Protein AF-A0A3F3NIN5-F1 (afdb_monomer)

Organism: Enterococcus faecium (NCBI:txid1352)

Foldseek 3Di:
DDPVVVPPPPDDDCPDDDDDDPDDDDPPPDPPPPVDPDQDDDDDDDDDDPVVVVVLVVCCVVPVDVDSVRSVVVVVVVVLVPDDPVVVVVVVVVVVVVSVVVVVVVD

Radius of gyration: 33.29 Å; Cα contacts (8 Å, |Δi|>4): 23; chains: 1; bounding box: 71×35×88 Å

Solvent-accessible surface area (backbone atoms only — not comparable to full-atom values): 7113 Å² total; per-residue (Å²): 136,69,76,73,72,67,72,66,76,79,68,80,77,86,80,71,80,84,86,70,78,91,74,77,89,65,87,82,62,76,80,71,82,72,76,72,82,78,88,72,92,71,95,79,88,78,93,75,57,70,66,61,53,50,49,42,50,52,41,26,75,75,63,74,15,98,38,59,68,47,35,51,51,51,54,52,49,55,53,55,70,70,44,53,74,68,55,43,53,51,49,53,55,54,50,51,54,52,51,51,52,53,61,59,74,74,111

pLDDT: mean 81.49, std 14.12, range [50.78, 96.75]

Mean predicted aligned error: 14.73 Å

Secondary structure (DSSP, 8-state):
--GGGGTTTT-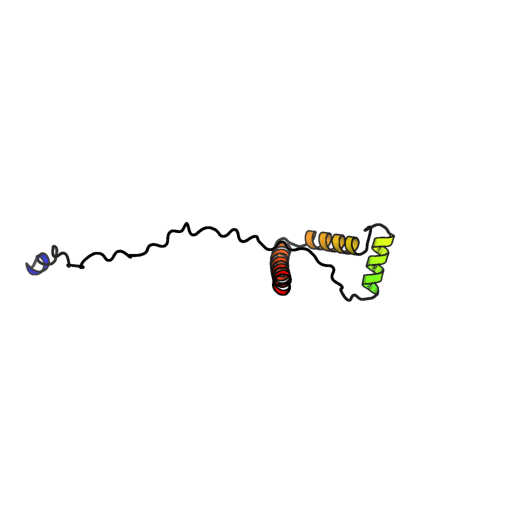-----S----S----S--------PPPP-PPP------HHHHHHHHHHHHTTS-SSHHHHHHHHHHHHHHTS-HHHHHHHHHHHHHHHHHHHHHT-

InterPro domains:
  IPR035528 Protein of unknown function DUF5388 [PF17363] (41-102)

Structure (mmCIF, N/CA/C/O ba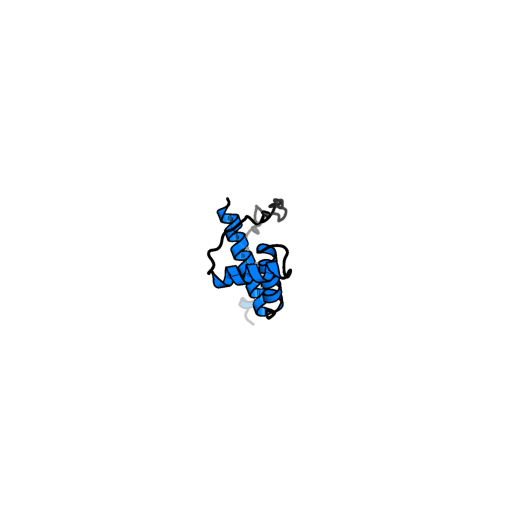ckbone):
data_AF-A0A3F3NIN5-F1
#
_entry.id   AF-A0A3F3NIN5-F1
#
loop_
_atom_site.group_PDB
_atom_site.id
_atom_site.type_symbol
_atom_site.label_atom_id
_atom_site.label_alt_id
_atom_site.label_comp_id
_atom_site.label_asym_id
_atom_site.label_entity_id
_atom_site.label_seq_id
_atom_site.pdbx_PDB_ins_code
_atom_site.Cartn_x
_atom_site.Cartn_y
_atom_site.Cartn_z
_atom_site.occupancy
_atom_site.B_iso_or_equiv
_atom_site.auth_seq_id
_atom_site.auth_comp_id
_atom_site.auth_asym_id
_atom_site.auth_atom_id
_atom_site.pdbx_PDB_model_num
ATOM 1 N N . MET A 1 1 ? -52.923 -9.444 68.674 1.00 51.91 1 MET A N 1
ATOM 2 C CA . MET A 1 1 ? -52.263 -8.438 67.803 1.00 51.91 1 MET A CA 1
ATOM 3 C C . MET A 1 1 ? -52.599 -7.035 68.294 1.00 51.91 1 MET A C 1
ATOM 5 O O . MET A 1 1 ? -53.770 -6.671 68.309 1.00 51.91 1 MET A O 1
ATOM 9 N N . SER A 1 2 ? -51.590 -6.289 68.746 1.00 50.78 2 SER A N 1
ATOM 10 C CA . SER A 1 2 ? -51.704 -4.983 69.409 1.00 50.78 2 SER A CA 1
ATOM 11 C C . SER A 1 2 ? -52.252 -3.877 68.489 1.00 50.78 2 SER A C 1
ATOM 13 O O . SER A 1 2 ? -51.933 -3.812 67.300 1.00 50.78 2 SER A O 1
ATOM 15 N N . LYS A 1 3 ? -53.089 -2.989 69.051 1.00 56.78 3 LYS A N 1
ATOM 16 C CA . LYS A 1 3 ? -53.780 -1.884 68.348 1.00 56.78 3 LYS A CA 1
ATOM 17 C C . LYS A 1 3 ? -52.827 -0.889 67.658 1.00 56.78 3 LYS A C 1
ATOM 19 O O . LYS A 1 3 ? -53.235 -0.249 66.694 1.00 56.78 3 LYS A O 1
ATOM 24 N N . LEU A 1 4 ? -51.562 -0.813 68.082 1.00 59.16 4 LEU A N 1
ATOM 25 C CA . LEU A 1 4 ? -50.544 0.081 67.511 1.00 59.16 4 LEU A CA 1
ATOM 26 C C . LEU A 1 4 ? -50.193 -0.240 66.048 1.00 59.16 4 LEU A C 1
ATOM 28 O O . LEU A 1 4 ? -49.960 0.660 65.253 1.00 59.16 4 LEU A O 1
ATOM 32 N N . VAL A 1 5 ? -50.192 -1.518 65.659 1.00 59.38 5 VAL A N 1
ATOM 33 C CA . VAL A 1 5 ? -49.727 -1.939 64.321 1.00 59.38 5 VAL A CA 1
ATOM 34 C C . VAL A 1 5 ? -50.755 -1.615 63.223 1.00 59.38 5 VAL A C 1
ATOM 36 O O . VAL A 1 5 ? -50.427 -1.581 62.037 1.00 59.38 5 VAL A O 1
ATOM 39 N N . ARG A 1 6 ? -52.016 -1.352 63.597 1.00 58.53 6 ARG A N 1
ATOM 40 C CA . ARG A 1 6 ? -53.094 -1.022 62.647 1.00 58.53 6 ARG A CA 1
ATOM 41 C C . ARG A 1 6 ? -53.165 0.471 62.300 1.00 58.53 6 ARG A C 1
ATOM 43 O O . ARG A 1 6 ? -53.721 0.796 61.259 1.00 58.53 6 ARG A O 1
ATOM 50 N N . SER A 1 7 ? -52.591 1.370 63.107 1.00 60.12 7 SER A N 1
ATOM 51 C CA . SER A 1 7 ? -52.728 2.829 62.920 1.00 60.12 7 SER A CA 1
ATOM 52 C C . SER A 1 7 ? -51.779 3.440 61.879 1.00 60.12 7 SER A C 1
ATOM 54 O O . SER A 1 7 ? -51.995 4.575 61.453 1.00 60.12 7 SER A O 1
ATOM 56 N N . ASN A 1 8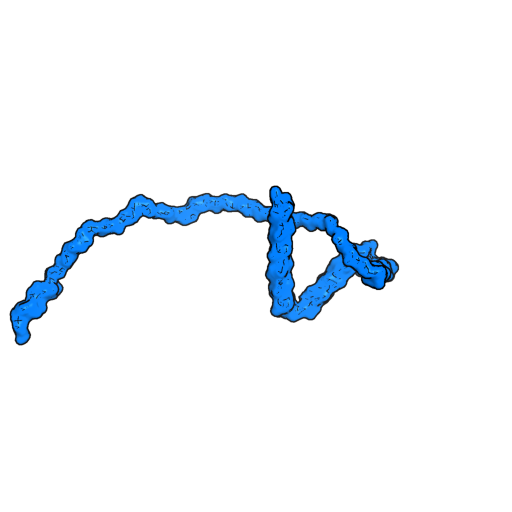 ? -50.762 2.695 61.432 1.00 60.34 8 ASN A N 1
ATOM 57 C CA . ASN A 1 8 ? -49.776 3.163 60.449 1.00 60.34 8 ASN A CA 1
ATOM 58 C C . ASN A 1 8 ? -49.989 2.628 59.023 1.00 60.34 8 ASN A C 1
ATOM 60 O O . ASN A 1 8 ? -49.255 3.023 58.125 1.00 60.34 8 ASN A O 1
ATOM 64 N N . ARG A 1 9 ? -50.979 1.757 58.778 1.00 63.03 9 ARG A N 1
ATOM 65 C CA . ARG A 1 9 ? -51.171 1.152 57.442 1.00 63.03 9 ARG A CA 1
ATOM 66 C C . ARG A 1 9 ? -51.811 2.085 56.408 1.00 63.03 9 ARG A C 1
ATOM 68 O O . ARG A 1 9 ? -51.612 1.864 55.223 1.00 63.03 9 ARG A O 1
ATOM 75 N N . ASN A 1 10 ? -52.520 3.132 56.842 1.00 59.44 10 ASN A N 1
ATOM 76 C CA . ASN A 1 10 ? -53.326 3.989 55.957 1.00 59.44 10 ASN A CA 1
ATOM 77 C C . ASN A 1 10 ? -52.917 5.473 55.963 1.00 59.44 10 ASN A C 1
ATOM 79 O O . ASN A 1 10 ? -53.690 6.324 55.534 1.00 59.44 10 ASN A O 1
ATOM 83 N N . LYS A 1 11 ? -51.723 5.818 56.454 1.00 65.56 11 LYS A N 1
ATOM 84 C CA . LYS A 1 11 ? -51.243 7.206 56.398 1.00 65.56 11 LYS A CA 1
ATOM 85 C C . LYS A 1 11 ? -50.468 7.412 55.099 1.00 65.56 11 LYS A C 1
ATOM 87 O O . LYS A 1 11 ? -49.310 7.013 55.006 1.00 65.56 11 LYS A O 1
ATOM 92 N N . SER A 1 12 ? -51.101 8.015 54.091 1.00 71.00 12 SER A N 1
ATOM 93 C CA . SER A 1 12 ? -50.368 8.523 52.930 1.00 71.00 12 SER A CA 1
ATOM 94 C C . SER A 1 12 ? -49.481 9.673 53.395 1.00 71.00 12 SER A C 1
ATOM 96 O O . SER A 1 12 ? -49.975 10.663 53.933 1.00 71.00 12 SER A O 1
ATOM 98 N N . LEU A 1 13 ? -48.171 9.528 53.222 1.00 71.31 13 LEU A N 1
ATOM 99 C CA . LEU A 1 13 ? -47.225 10.613 53.459 1.00 71.31 13 LEU A CA 1
ATOM 100 C C . LEU A 1 13 ? -47.530 11.735 52.461 1.00 71.31 13 LEU A C 1
ATOM 102 O O . LEU A 1 13 ? -47.603 11.464 51.262 1.00 71.31 13 LEU A O 1
ATOM 106 N N . ASP A 1 14 ? -47.710 12.965 52.941 1.00 74.00 14 ASP A N 1
ATOM 107 C CA . ASP A 1 14 ? -47.804 14.132 52.065 1.00 74.00 14 ASP A CA 1
ATOM 108 C C . ASP A 1 14 ? -46.417 14.394 51.469 1.00 74.00 14 ASP A C 1
ATOM 110 O O . ASP A 1 14 ? -45.487 14.816 52.156 1.00 74.00 14 ASP A O 1
ATOM 114 N N . ARG A 1 15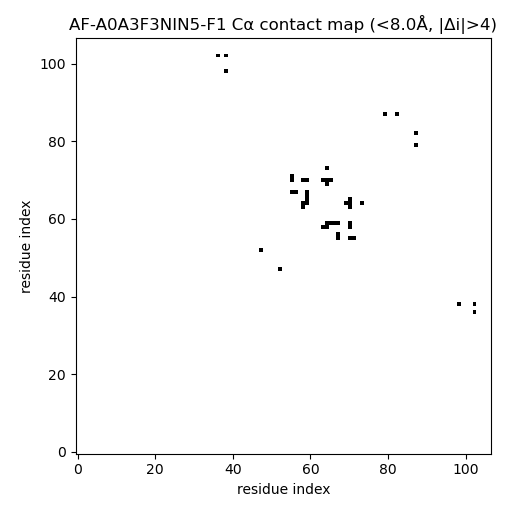 ? -46.257 14.036 50.193 1.00 73.00 15 ARG A N 1
ATOM 115 C CA . ARG A 1 15 ? -44.992 14.150 49.455 1.00 73.00 15 ARG A CA 1
ATOM 116 C C . ARG A 1 15 ? -44.868 15.486 48.719 1.00 73.00 15 ARG A C 1
ATOM 118 O O . ARG A 1 15 ? -43.958 15.641 47.908 1.00 73.00 15 ARG A O 1
ATOM 125 N N . GLY A 1 16 ? -45.757 16.442 49.000 1.00 76.50 16 GLY A N 1
ATOM 126 C CA . GLY A 1 16 ? -45.800 17.728 48.317 1.00 76.50 16 GLY A CA 1
ATOM 127 C C . GLY A 1 16 ? -46.259 17.617 46.860 1.00 76.50 16 GLY A C 1
ATOM 128 O O . GLY A 1 16 ? -46.657 16.556 46.372 1.00 76.50 16 GLY A O 1
ATOM 129 N N . LYS A 1 17 ? -46.231 18.748 46.146 1.00 80.25 17 LYS A N 1
ATOM 130 C CA . LYS A 1 17 ? -46.640 18.799 44.737 1.00 80.25 17 LYS A CA 1
ATOM 131 C C . LYS A 1 17 ? -45.602 18.090 43.856 1.00 80.25 17 LYS A C 1
ATOM 133 O O . LYS A 1 17 ? -44.407 18.318 44.045 1.00 80.25 17 LYS A O 1
ATOM 138 N N . PRO A 1 18 ? -46.027 17.281 42.871 1.00 77.44 18 PRO A N 1
ATOM 139 C CA . PRO A 1 18 ? -45.106 16.640 41.942 1.00 77.44 18 PRO A CA 1
ATOM 140 C C . PRO A 1 18 ? -44.303 17.701 41.179 1.00 77.44 18 PRO A C 1
ATOM 142 O O . PRO A 1 18 ? -44.871 18.603 40.563 1.00 77.44 18 PRO A O 1
ATOM 145 N N . ILE A 1 19 ? -42.974 17.602 41.238 1.00 79.12 19 ILE A N 1
ATOM 146 C CA . ILE A 1 19 ? -42.070 18.494 40.510 1.00 79.12 19 ILE A CA 1
ATOM 147 C C . ILE A 1 19 ? -41.956 17.964 39.084 1.00 79.12 19 ILE A C 1
ATOM 149 O O . ILE A 1 19 ? -41.308 16.949 38.839 1.00 79.12 19 ILE A O 1
ATOM 153 N N . THR A 1 20 ? -42.584 18.652 38.138 1.00 76.19 20 THR A N 1
ATOM 154 C CA . THR A 1 20 ? -42.370 18.412 36.709 1.00 76.19 20 THR A CA 1
ATOM 155 C C . THR A 1 20 ? -41.317 19.387 36.177 1.00 76.19 20 THR A C 1
ATOM 157 O O . THR A 1 20 ? -41.410 20.585 36.465 1.00 76.19 20 THR A O 1
ATOM 160 N N . PRO A 1 21 ? -40.325 18.923 35.399 1.00 78.12 21 PRO A N 1
ATOM 161 C CA . PRO A 1 21 ? -39.332 19.805 34.793 1.00 78.12 21 PRO A CA 1
ATOM 162 C C . PRO A 1 21 ? -40.010 20.812 33.851 1.00 78.12 21 PRO A C 1
ATOM 164 O O . PRO A 1 21 ? -40.854 20.438 33.039 1.00 78.12 21 PRO A O 1
ATOM 167 N N . LYS A 1 22 ? -39.652 22.098 33.975 1.00 72.56 22 LYS A N 1
ATOM 168 C CA . LYS A 1 22 ? -40.219 23.191 33.159 1.00 72.56 22 LYS A CA 1
ATOM 169 C C . LYS A 1 22 ? -39.751 23.161 31.704 1.00 72.56 22 LYS A C 1
ATOM 171 O O . LYS A 1 22 ? -40.468 23.633 30.830 1.00 72.56 22 LYS A O 1
ATOM 176 N N . GLU A 1 23 ? -38.576 22.599 31.447 1.00 74.94 23 GLU A N 1
ATOM 177 C CA . GLU A 1 23 ? -37.979 22.536 30.117 1.00 74.94 23 GLU A CA 1
ATOM 178 C C . GLU A 1 23 ? -37.718 21.079 29.750 1.00 74.94 23 GLU A C 1
ATOM 180 O O . GLU A 1 23 ? -37.065 20.334 30.481 1.00 74.94 23 GLU A O 1
ATOM 185 N N . THR A 1 24 ? -38.272 20.662 28.614 1.00 69.56 24 THR A N 1
ATOM 186 C CA . THR A 1 24 ? -38.016 19.357 28.010 1.00 69.56 24 THR A CA 1
ATOM 187 C C . THR A 1 24 ? -37.291 19.600 26.696 1.00 69.56 24 THR A C 1
ATOM 189 O O . THR A 1 24 ? -37.800 20.280 25.804 1.00 69.56 24 THR A O 1
ATOM 192 N N . PHE A 1 25 ? -36.070 19.083 26.577 1.00 68.88 25 PHE A N 1
ATOM 193 C CA . PHE A 1 25 ? -35.344 19.128 25.315 1.00 68.88 25 PHE A CA 1
ATOM 194 C C . PHE A 1 25 ? -36.031 18.171 24.339 1.00 68.88 25 PHE A C 1
ATOM 196 O O . PHE A 1 25 ? -36.064 16.961 24.563 1.00 68.88 25 PHE A O 1
ATOM 203 N N . LYS A 1 26 ? -36.613 18.710 23.264 1.00 69.06 26 LYS A N 1
ATOM 204 C CA . LYS A 1 26 ? -37.117 17.893 22.157 1.00 69.06 26 LYS A CA 1
ATOM 205 C C . LYS A 1 26 ? -35.937 17.458 21.292 1.00 69.06 26 LYS A C 1
ATOM 207 O O . LYS A 1 26 ? -35.082 18.272 20.941 1.00 69.06 26 LYS A O 1
ATOM 212 N N . LEU A 1 27 ? -35.914 16.176 20.933 1.00 64.81 27 LEU A N 1
ATOM 213 C CA . LEU A 1 27 ? -34.858 15.577 20.111 1.00 64.81 27 LEU A CA 1
ATOM 214 C C . LEU A 1 27 ? -34.827 16.133 18.672 1.00 64.81 27 LEU A C 1
ATOM 216 O O . LEU A 1 27 ? -33.852 15.925 17.958 1.00 64.81 27 LEU A O 1
ATOM 220 N N . ASP A 1 28 ? -35.840 16.908 18.272 1.00 59.25 28 ASP A N 1
ATOM 221 C CA . ASP A 1 28 ? -35.961 17.548 16.953 1.00 59.25 28 ASP A CA 1
ATOM 222 C C . ASP A 1 28 ? -35.113 18.827 16.819 1.00 59.25 28 ASP A C 1
ATOM 224 O O . ASP A 1 28 ? -35.470 19.797 16.145 1.00 59.25 28 ASP A O 1
ATOM 228 N N . SER A 1 29 ? -33.951 18.842 17.468 1.00 58.66 29 SER A N 1
ATOM 229 C CA . SER A 1 29 ? -32.919 19.837 17.211 1.00 58.66 29 SER A CA 1
ATOM 230 C C . SER A 1 29 ? -32.374 19.566 15.812 1.00 58.66 29 SER A C 1
ATOM 232 O O . SER A 1 29 ? -31.655 18.588 15.623 1.00 58.66 29 SER A O 1
ATOM 234 N N . LYS A 1 30 ? -32.777 20.392 14.832 1.00 58.44 30 LYS A N 1
ATOM 235 C CA . LYS A 1 30 ? -32.356 20.355 13.418 1.00 58.44 30 LYS A CA 1
ATOM 236 C C . LYS A 1 30 ? -30.992 19.679 13.259 1.00 58.44 30 LYS A C 1
ATOM 238 O O . LYS A 1 30 ? -29.982 20.246 13.683 1.00 58.44 30 LYS A O 1
ATOM 243 N N . LYS A 1 31 ? -30.970 18.498 12.630 1.00 56.81 31 LYS A N 1
ATOM 244 C CA . LYS A 1 31 ? -29.742 17.902 12.099 1.00 56.81 31 LYS A CA 1
ATOM 245 C C . LYS A 1 31 ? -29.119 18.970 11.208 1.00 56.81 31 LYS A C 1
ATOM 247 O O . LYS A 1 31 ? -29.611 19.231 10.117 1.00 56.81 31 LYS A O 1
ATOM 252 N N . LYS A 1 32 ? -28.106 19.680 11.708 1.00 56.69 32 LYS A N 1
ATOM 253 C CA . LYS A 1 32 ? -27.230 20.440 10.827 1.00 56.69 32 LYS A CA 1
ATOM 254 C C . LYS A 1 32 ? -26.666 19.382 9.896 1.00 56.69 32 LYS A C 1
ATOM 256 O O . LYS A 1 32 ? -26.025 18.454 10.385 1.00 56.69 32 LYS A O 1
ATOM 261 N N . ASP A 1 33 ? -26.956 19.486 8.606 1.00 53.97 33 ASP A N 1
ATOM 262 C CA . ASP A 1 33 ? -26.268 18.708 7.586 1.00 53.97 33 ASP A CA 1
ATOM 263 C C . ASP A 1 33 ? -24.801 19.130 7.639 1.00 53.97 33 ASP A C 1
ATOM 265 O O . ASP A 1 33 ? -24.358 20.079 6.988 1.00 53.97 33 ASP A O 1
ATOM 269 N N . ILE A 1 34 ? -24.053 18.482 8.530 1.00 60.34 34 ILE A N 1
ATOM 270 C CA . ILE A 1 34 ? -22.609 18.568 8.584 1.00 60.34 34 ILE A CA 1
ATOM 271 C C . ILE A 1 34 ? -22.181 17.891 7.292 1.00 60.34 34 ILE A C 1
ATOM 273 O O . ILE A 1 34 ? -22.116 16.668 7.223 1.00 60.34 34 ILE A O 1
ATOM 277 N N . LYS A 1 35 ? -21.964 18.685 6.239 1.00 62.66 35 LYS A N 1
ATOM 278 C CA . LYS A 1 35 ? -21.286 18.207 5.037 1.00 62.66 35 LYS A CA 1
ATOM 279 C C . LYS A 1 35 ? -19.956 17.642 5.510 1.00 62.66 35 LYS A C 1
ATOM 281 O O . LYS A 1 35 ? -19.083 18.401 5.940 1.00 62.66 35 LYS A O 1
ATOM 286 N N . GLU A 1 36 ? -19.843 16.318 5.523 1.00 65.19 36 GLU A N 1
ATOM 287 C CA . GLU A 1 36 ? -18.590 15.674 5.871 1.00 65.19 36 GLU A CA 1
ATOM 288 C C . GLU A 1 36 ? -17.520 16.203 4.912 1.00 65.19 36 GLU A C 1
ATOM 290 O O . GLU A 1 36 ? -17.759 16.262 3.700 1.00 65.19 36 GLU A O 1
ATOM 295 N N . PRO A 1 37 ? -16.367 16.663 5.422 1.00 67.25 37 PRO A N 1
ATOM 296 C CA . PRO A 1 37 ? -15.304 17.134 4.555 1.00 67.25 37 PRO A CA 1
ATOM 297 C C . PRO A 1 37 ? -14.894 15.991 3.622 1.00 67.25 37 PRO A C 1
ATOM 299 O O . PRO A 1 37 ? -14.462 14.926 4.066 1.00 67.25 37 PRO A O 1
ATOM 302 N N . GLN A 1 38 ? -15.057 16.205 2.317 1.00 73.94 38 GLN A N 1
ATOM 303 C CA . GLN A 1 38 ? -14.654 15.234 1.314 1.00 73.94 38 GLN A CA 1
ATOM 304 C C . GLN A 1 38 ? -13.128 15.234 1.222 1.00 73.94 38 GLN A C 1
ATOM 306 O O . GLN A 1 38 ? -12.507 16.241 0.888 1.00 73.94 38 GLN A O 1
ATOM 311 N N . TYR A 1 39 ? -12.512 14.097 1.534 1.00 74.94 39 TYR A N 1
ATOM 312 C CA . TYR A 1 39 ? -11.069 13.933 1.375 1.00 74.94 39 TYR A CA 1
ATOM 313 C C . TYR A 1 39 ? -10.692 13.929 -0.104 1.00 74.94 39 TYR A C 1
ATOM 315 O O . TYR A 1 39 ? -11.116 13.040 -0.846 1.00 74.94 39 TYR A O 1
ATOM 323 N N . VAL A 1 40 ? -9.854 14.882 -0.498 1.00 80.75 40 VAL A N 1
ATOM 324 C CA . VAL A 1 40 ? -9.252 14.937 -1.829 1.00 80.75 40 VAL A CA 1
ATOM 325 C C . VAL A 1 40 ? -7.771 14.573 -1.690 1.00 80.75 40 VAL A C 1
ATOM 327 O O . VAL A 1 40 ? -7.044 15.290 -0.999 1.00 80.75 40 VAL A O 1
ATOM 330 N N . PRO A 1 41 ? -7.297 13.471 -2.304 1.00 79.19 41 PRO A N 1
ATOM 331 C CA . PRO A 1 41 ? -5.887 13.100 -2.254 1.00 79.19 41 PRO A CA 1
ATOM 332 C C . PRO A 1 41 ? -5.030 14.167 -2.942 1.00 79.19 41 PRO A C 1
ATOM 334 O O . PRO A 1 41 ? -5.229 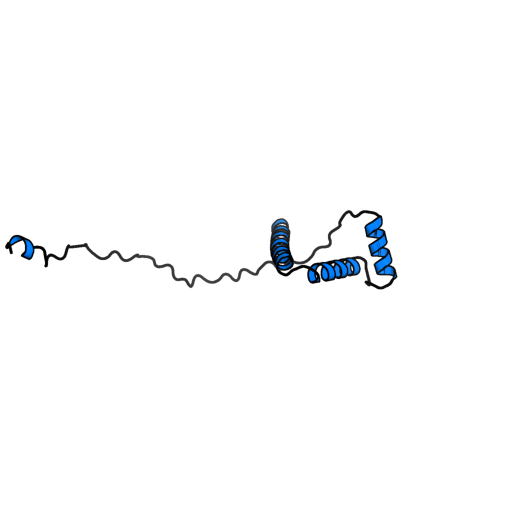14.463 -4.120 1.00 79.19 41 PRO A O 1
ATOM 337 N N . LYS A 1 42 ? -4.059 14.728 -2.220 1.00 84.62 42 LYS A N 1
ATOM 338 C CA . LYS A 1 42 ? -3.071 15.665 -2.772 1.00 84.62 42 LYS A CA 1
ATOM 339 C C . LYS A 1 42 ? -1.788 14.930 -3.166 1.00 84.62 42 LYS A C 1
ATOM 341 O O . LYS A 1 42 ? -1.488 13.887 -2.579 1.00 84.62 42 LYS A O 1
ATOM 346 N N . PRO A 1 43 ? -1.021 15.449 -4.142 1.00 85.19 43 PRO A N 1
ATOM 347 C CA . PRO A 1 43 ? 0.283 14.889 -4.465 1.00 85.19 43 PRO A CA 1
ATOM 348 C C . PRO A 1 43 ? 1.196 14.958 -3.238 1.00 85.19 43 PRO A C 1
ATOM 350 O O . PRO A 1 43 ? 1.295 15.991 -2.578 1.00 85.19 43 PRO A O 1
ATOM 353 N N . ALA A 1 44 ? 1.859 13.845 -2.943 1.00 86.06 44 ALA A N 1
ATOM 354 C CA . ALA A 1 44 ? 2.808 13.723 -1.849 1.00 86.06 44 ALA A CA 1
ATOM 355 C C . ALA A 1 44 ? 4.117 13.141 -2.384 1.00 86.06 44 ALA A C 1
ATOM 357 O O . ALA A 1 44 ? 4.103 12.252 -3.236 1.00 86.06 44 ALA A O 1
A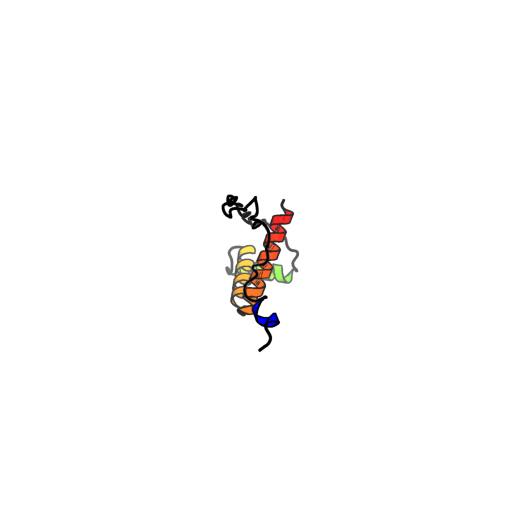TOM 358 N N . SER A 1 45 ? 5.241 13.641 -1.876 1.00 88.25 45 SER A N 1
ATOM 359 C CA . SER A 1 45 ? 6.562 13.081 -2.140 1.00 88.25 45 SER A CA 1
ATOM 360 C C . SER A 1 45 ? 7.008 12.223 -0.959 1.00 88.25 45 SER A C 1
ATOM 362 O O . SER A 1 45 ? 6.793 12.563 0.205 1.00 88.25 45 SER A O 1
ATOM 364 N N . MET A 1 46 ? 7.633 11.091 -1.264 1.00 88.00 46 MET A N 1
ATOM 365 C CA . MET A 1 46 ? 8.207 10.177 -0.282 1.00 88.00 46 MET A CA 1
ATOM 366 C C . MET A 1 46 ? 9.673 9.959 -0.636 1.00 88.00 46 MET A C 1
ATOM 368 O O . MET A 1 46 ? 10.004 9.746 -1.801 1.00 88.00 46 MET A O 1
ATOM 372 N N . LYS A 1 47 ? 10.557 10.029 0.363 1.00 93.94 47 LYS A N 1
ATOM 373 C CA . LYS A 1 47 ? 11.958 9.641 0.182 1.00 93.94 47 LYS A CA 1
ATOM 374 C C . LYS A 1 47 ? 12.035 8.117 0.213 1.00 93.94 47 LYS A C 1
ATOM 376 O O . LYS A 1 47 ? 11.623 7.515 1.200 1.00 93.94 47 LYS A O 1
ATOM 381 N N . ILE A 1 48 ? 12.541 7.530 -0.864 1.00 93.19 48 ILE A N 1
ATOM 382 C CA . ILE A 1 48 ? 12.759 6.089 -1.022 1.00 93.19 4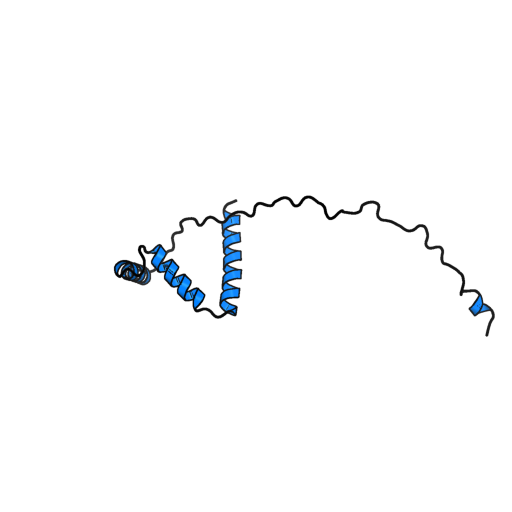8 ILE A CA 1
ATOM 383 C C . ILE A 1 48 ? 14.225 5.834 -1.371 1.00 93.19 48 ILE A C 1
ATOM 385 O O . ILE A 1 48 ? 14.923 6.751 -1.815 1.00 93.19 48 ILE A O 1
ATOM 389 N N . ASP A 1 49 ? 14.690 4.609 -1.154 1.00 95.75 49 ASP A N 1
ATOM 390 C CA . ASP A 1 49 ? 16.019 4.186 -1.583 1.00 95.75 49 ASP A CA 1
ATOM 391 C C . ASP A 1 49 ? 16.089 4.000 -3.113 1.00 95.75 49 ASP A C 1
ATOM 393 O O . ASP A 1 49 ? 15.081 3.998 -3.832 1.00 95.75 49 ASP A O 1
ATOM 397 N N . SER A 1 50 ? 17.315 3.891 -3.633 1.00 95.50 50 SER A N 1
ATOM 398 C CA . SER A 1 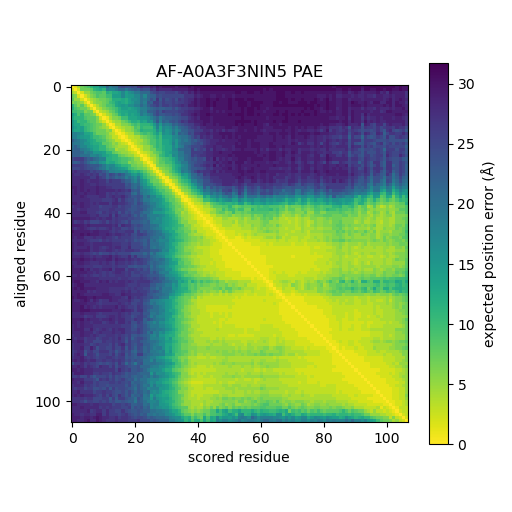50 ? 17.544 3.681 -5.065 1.00 95.50 50 SER A CA 1
ATOM 399 C C . SER A 1 50 ? 17.009 2.332 -5.533 1.00 95.50 50 SER A C 1
ATOM 401 O O . SER A 1 50 ? 16.468 2.245 -6.630 1.00 95.50 50 SER A O 1
ATOM 403 N N . GLU A 1 51 ? 17.100 1.298 -4.695 1.00 96.69 51 GLU A N 1
ATOM 404 C CA . GLU A 1 51 ? 16.651 -0.046 -5.048 1.00 96.69 51 GLU A CA 1
ATOM 405 C C . GLU A 1 51 ? 15.131 -0.109 -5.266 1.00 96.69 51 GLU A C 1
ATOM 407 O O . GLU A 1 51 ? 14.682 -0.640 -6.282 1.00 96.69 51 GLU A O 1
ATOM 412 N N . LEU A 1 52 ? 14.318 0.466 -4.372 1.00 94.62 52 LEU A N 1
ATOM 413 C CA . LEU A 1 52 ? 12.865 0.526 -4.553 1.00 94.62 52 LEU A CA 1
ATOM 414 C C . LEU A 1 52 ? 12.497 1.365 -5.768 1.00 94.62 52 LEU A C 1
ATOM 416 O O . LEU A 1 52 ? 11.614 0.973 -6.531 1.00 94.62 52 LEU A O 1
ATOM 420 N N . ARG A 1 53 ? 13.178 2.498 -5.978 1.00 94.25 53 ARG A N 1
ATOM 421 C CA . ARG A 1 53 ? 12.955 3.335 -7.162 1.00 94.25 53 ARG A CA 1
ATOM 422 C C . ARG A 1 53 ? 13.182 2.533 -8.442 1.00 94.25 53 ARG A C 1
ATOM 424 O O . ARG A 1 53 ? 12.348 2.570 -9.345 1.00 94.25 53 ARG A O 1
ATOM 431 N N . ASP A 1 54 ? 14.284 1.799 -8.509 1.00 95.94 54 ASP A N 1
ATOM 432 C CA . ASP A 1 54 ? 14.663 1.046 -9.698 1.00 95.94 54 ASP A CA 1
ATOM 433 C C . ASP A 1 54 ? 13.741 -0.168 -9.907 1.00 95.94 54 ASP A C 1
ATOM 435 O O . ASP A 1 54 ? 13.337 -0.427 -11.040 1.00 95.94 54 ASP A O 1
ATOM 439 N N . LYS A 1 55 ? 13.281 -0.831 -8.834 1.00 95.31 55 LYS A N 1
ATOM 440 C CA . LYS A 1 55 ? 12.224 -1.859 -8.906 1.00 95.31 55 LYS A CA 1
ATOM 441 C C . LYS A 1 55 ? 10.911 -1.300 -9.453 1.00 95.31 55 LYS A C 1
ATOM 443 O O . LYS A 1 55 ? 10.328 -1.896 -10.354 1.00 95.31 55 LYS A O 1
ATOM 448 N N . ILE A 1 56 ? 10.447 -0.155 -8.947 1.00 94.88 56 ILE A N 1
ATOM 449 C CA . ILE A 1 56 ? 9.210 0.486 -9.425 1.00 94.88 56 ILE A CA 1
ATOM 450 C C . ILE A 1 56 ? 9.342 0.858 -10.907 1.00 94.88 56 ILE A C 1
ATOM 452 O O . ILE A 1 56 ? 8.420 0.620 -11.688 1.00 94.88 56 ILE A O 1
ATOM 456 N N . ASN A 1 57 ? 10.499 1.392 -11.308 1.00 93.69 57 ASN A N 1
ATOM 457 C CA . ASN A 1 57 ? 10.783 1.710 -12.704 1.00 93.69 57 ASN A CA 1
ATOM 458 C C . ASN A 1 57 ? 10.777 0.459 -13.583 1.00 93.69 57 ASN A C 1
ATOM 460 O O . ASN A 1 57 ? 10.115 0.458 -14.615 1.00 93.69 57 ASN A O 1
ATOM 464 N N . ALA A 1 58 ? 11.453 -0.613 -13.167 1.00 94.94 58 ALA A N 1
ATOM 465 C CA . ALA A 1 58 ? 11.486 -1.870 -13.906 1.00 94.94 58 ALA A CA 1
ATOM 466 C C . ALA A 1 58 ? 10.076 -2.445 -14.099 1.00 94.94 58 ALA A C 1
ATOM 468 O O . ALA A 1 58 ? 9.714 -2.808 -15.213 1.00 94.94 58 ALA A O 1
ATOM 469 N N . LEU A 1 59 ? 9.255 -2.450 -13.042 1.00 93.50 59 LEU A N 1
ATOM 470 C CA . LEU A 1 59 ? 7.859 -2.893 -13.095 1.00 93.50 59 LEU A CA 1
ATOM 471 C C . LEU A 1 59 ? 7.006 -2.045 -14.051 1.00 93.50 59 LEU A C 1
ATOM 473 O O . LEU A 1 59 ? 6.160 -2.584 -14.764 1.00 93.50 59 LEU A O 1
ATOM 477 N N . SER A 1 60 ? 7.237 -0.732 -14.096 1.00 92.50 60 SER A N 1
ATOM 478 C CA . SER A 1 60 ? 6.562 0.146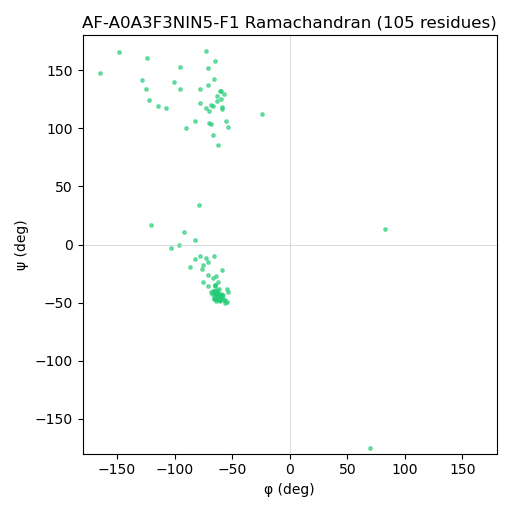 -15.055 1.00 92.50 60 SER A CA 1
ATOM 479 C C . SER A 1 60 ? 7.015 -0.139 -16.493 1.00 92.50 60 SER A C 1
ATOM 481 O O . SER A 1 60 ? 6.178 -0.229 -17.386 1.00 92.50 60 SER A O 1
ATOM 483 N N . LEU A 1 61 ? 8.314 -0.373 -16.714 1.00 92.19 61 LEU A N 1
ATOM 484 C CA . LEU A 1 61 ? 8.876 -0.678 -18.037 1.00 92.19 61 LEU A CA 1
ATOM 485 C C . LEU A 1 61 ? 8.367 -2.002 -18.622 1.00 92.19 61 LEU A C 1
ATOM 487 O O . LEU A 1 61 ? 8.176 -2.092 -19.830 1.00 92.19 61 LEU A O 1
ATOM 491 N N . ILE A 1 62 ? 8.119 -3.015 -17.788 1.00 93.56 62 ILE A N 1
ATOM 492 C CA . ILE A 1 62 ? 7.546 -4.297 -18.237 1.00 93.56 62 ILE A CA 1
ATOM 493 C C . ILE A 1 62 ? 6.013 -4.268 -18.374 1.00 93.56 62 ILE A C 1
ATOM 495 O O . ILE A 1 62 ? 5.406 -5.298 -18.654 1.00 93.56 62 ILE A O 1
ATOM 499 N N . GLY A 1 63 ? 5.374 -3.112 -18.162 1.00 87.62 63 GLY A N 1
ATOM 500 C CA . GLY A 1 63 ? 3.934 -2.930 -18.360 1.00 87.62 63 GLY A CA 1
ATOM 501 C C . GLY A 1 63 ? 3.045 -3.370 -17.191 1.00 87.62 63 GLY A C 1
ATOM 502 O O . GLY A 1 63 ? 1.829 -3.452 -17.353 1.00 87.62 63 GLY A O 1
ATOM 503 N N . ILE A 1 64 ? 3.601 -3.623 -15.997 1.00 86.00 64 ILE A N 1
ATOM 504 C CA . ILE A 1 64 ? 2.799 -3.953 -14.799 1.00 86.00 64 ILE A CA 1
ATOM 505 C C . ILE A 1 64 ? 2.056 -2.715 -14.244 1.00 86.00 64 ILE A C 1
ATOM 507 O O . ILE A 1 64 ? 1.116 -2.857 -13.457 1.00 86.00 64 ILE A O 1
ATOM 511 N N . GLY A 1 65 ? 2.383 -1.512 -14.722 1.00 85.69 65 GLY A N 1
ATOM 512 C CA . GLY A 1 65 ? 1.589 -0.291 -14.559 1.00 85.69 65 GLY A CA 1
ATOM 513 C C . GLY A 1 65 ? 2.043 0.805 -15.528 1.00 85.69 65 GLY A C 1
ATOM 514 O O . GLY A 1 65 ? 3.230 0.895 -15.845 1.00 85.69 65 GLY A O 1
ATOM 515 N N . GLU A 1 66 ? 1.110 1.646 -15.976 1.00 87.44 66 GLU A N 1
ATOM 516 C CA . GLU A 1 66 ? 1.349 2.734 -16.938 1.00 87.44 66 GLU A CA 1
ATOM 517 C C . GLU A 1 66 ? 2.297 3.803 -16.381 1.00 87.44 66 GLU A C 1
ATOM 519 O O . GLU A 1 66 ? 2.986 4.501 -17.121 1.00 87.44 66 GLU A O 1
ATOM 524 N N . ASN A 1 67 ? 2.332 3.945 -15.055 1.00 90.62 67 ASN A N 1
ATOM 525 C CA . ASN A 1 67 ? 3.215 4.866 -14.356 1.00 90.62 67 ASN A CA 1
ATOM 526 C C . ASN A 1 67 ? 3.621 4.323 -12.977 1.00 90.62 67 ASN A C 1
ATOM 528 O O . ASN A 1 67 ? 3.000 3.413 -12.423 1.00 90.62 67 ASN A O 1
ATOM 532 N N . GLN A 1 68 ? 4.646 4.937 -12.380 1.00 90.75 68 GLN A N 1
ATOM 533 C CA . GLN A 1 68 ? 5.160 4.571 -11.053 1.00 90.75 68 GLN A CA 1
ATOM 534 C C . GLN A 1 68 ? 4.068 4.568 -9.967 1.00 90.75 68 GLN A C 1
ATOM 536 O O . GLN A 1 68 ? 4.060 3.701 -9.094 1.00 90.75 68 GLN A O 1
ATOM 541 N N . LYS A 1 69 ? 3.123 5.520 -10.021 1.00 91.75 69 LYS A N 1
ATOM 542 C CA . LYS A 1 69 ? 2.014 5.614 -9.058 1.00 91.75 69 LYS A CA 1
ATOM 543 C C . LYS A 1 69 ? 1.103 4.394 -9.155 1.00 91.75 69 LYS A C 1
ATOM 545 O O . LYS A 1 69 ? 0.686 3.868 -8.128 1.00 91.75 69 LYS A O 1
ATOM 550 N N . GLU A 1 70 ? 0.790 3.951 -10.364 1.00 92.38 70 GLU A N 1
ATOM 551 C CA . GLU A 1 70 ? -0.064 2.796 -10.594 1.00 92.38 70 GLU A CA 1
ATOM 552 C C . GLU A 1 70 ? 0.611 1.505 -10.135 1.00 92.38 70 GLU A C 1
ATOM 554 O O . GLU A 1 70 ? -0.023 0.711 -9.446 1.00 92.38 70 GLU A O 1
ATOM 559 N N . VAL A 1 71 ? 1.906 1.338 -10.421 1.00 93.69 71 VAL A N 1
ATOM 560 C CA . VAL A 1 71 ? 2.697 0.199 -9.925 1.00 93.69 71 VAL A CA 1
ATOM 561 C C . VAL A 1 71 ? 2.607 0.106 -8.400 1.00 93.69 71 VAL A C 1
ATOM 563 O O . VAL A 1 71 ? 2.275 -0.948 -7.858 1.00 93.69 71 VAL A O 1
ATOM 566 N N . VAL A 1 72 ? 2.834 1.222 -7.701 1.00 93.44 72 VAL A N 1
ATOM 567 C CA . VAL A 1 72 ? 2.739 1.276 -6.235 1.00 93.44 72 VAL A CA 1
ATOM 568 C C . VAL A 1 72 ? 1.305 1.022 -5.761 1.00 93.44 72 VAL A C 1
ATOM 570 O O . VAL A 1 72 ? 1.098 0.265 -4.817 1.00 93.44 72 VAL A O 1
ATOM 573 N N . SER A 1 73 ? 0.302 1.601 -6.425 1.00 92.88 73 SER A N 1
ATOM 574 C CA . SER A 1 73 ? -1.113 1.403 -6.087 1.00 92.88 73 SER A CA 1
ATOM 575 C C . SER A 1 73 ? -1.530 -0.063 -6.206 1.00 92.88 73 SER A C 1
ATOM 577 O O . SER A 1 73 ? -2.209 -0.585 -5.320 1.00 92.88 73 SER A O 1
ATOM 579 N N . ARG A 1 74 ? -1.113 -0.742 -7.280 1.00 93.81 74 ARG A N 1
ATOM 580 C CA . ARG A 1 74 ? -1.389 -2.165 -7.509 1.00 93.81 74 ARG A CA 1
ATOM 581 C C . ARG A 1 74 ? -0.691 -3.029 -6.462 1.00 93.81 74 ARG A C 1
ATOM 583 O O . ARG A 1 74 ? -1.342 -3.872 -5.857 1.00 93.81 74 ARG A O 1
ATOM 590 N N . ALA A 1 75 ? 0.589 -2.769 -6.184 1.00 93.50 75 ALA A N 1
ATOM 591 C CA . ALA A 1 75 ? 1.341 -3.494 -5.160 1.00 93.50 75 ALA A CA 1
ATOM 592 C C . ALA A 1 75 ? 0.706 -3.361 -3.765 1.00 93.50 75 ALA A C 1
ATOM 594 O O . ALA A 1 75 ? 0.557 -4.355 -3.057 1.00 93.50 75 ALA A O 1
ATOM 595 N N . LEU A 1 76 ? 0.277 -2.151 -3.386 1.00 94.50 76 LEU A N 1
ATOM 596 C CA . LEU A 1 76 ? -0.427 -1.918 -2.124 1.00 94.50 76 LEU A CA 1
ATOM 597 C C . LEU A 1 76 ? -1.784 -2.623 -2.078 1.00 94.50 76 LEU A C 1
ATOM 599 O O . LEU A 1 76 ? -2.132 -3.174 -1.040 1.00 94.50 76 LEU A O 1
ATOM 603 N N . SER A 1 77 ? -2.529 -2.629 -3.186 1.00 94.25 77 SER A N 1
ATOM 604 C CA . SER A 1 77 ? -3.832 -3.305 -3.255 1.00 94.25 77 SER A CA 1
ATOM 605 C C . SER A 1 77 ? -3.670 -4.812 -3.059 1.00 94.25 77 SER A C 1
ATOM 607 O O . SER A 1 77 ? -4.290 -5.373 -2.166 1.00 94.25 77 SER A O 1
ATOM 609 N N . ILE A 1 78 ? -2.732 -5.436 -3.783 1.00 95.19 78 ILE A N 1
ATOM 610 C CA . ILE A 1 78 ? -2.411 -6.866 -3.639 1.00 95.19 78 ILE A CA 1
ATOM 611 C C . ILE A 1 78 ? -1.986 -7.192 -2.202 1.00 95.19 78 ILE A C 1
ATOM 613 O O . ILE A 1 78 ? -2.422 -8.193 -1.637 1.00 95.19 78 ILE A O 1
ATOM 617 N N . LEU A 1 79 ? -1.154 -6.341 -1.591 1.00 95.56 79 LEU A N 1
ATOM 618 C CA . LEU A 1 79 ? -0.723 -6.539 -0.210 1.00 95.56 79 LEU A CA 1
ATOM 619 C C . LEU A 1 79 ? -1.911 -6.484 0.756 1.00 95.56 79 LEU A C 1
ATOM 621 O O . LEU A 1 79 ? -2.031 -7.368 1.597 1.00 95.56 79 LEU A O 1
ATOM 625 N N . ILE A 1 80 ? -2.789 -5.484 0.630 1.00 94.25 80 ILE A N 1
ATOM 626 C CA . ILE A 1 80 ? -3.978 -5.329 1.484 1.00 94.25 80 ILE A CA 1
ATOM 627 C C . ILE A 1 80 ? -4.936 -6.512 1.307 1.00 94.25 80 ILE A C 1
ATOM 629 O O . ILE A 1 80 ? -5.454 -7.031 2.298 1.00 94.25 80 ILE A O 1
ATOM 633 N N . ASP A 1 81 ? -5.132 -6.969 0.074 1.00 94.25 81 ASP A N 1
ATOM 634 C CA . ASP A 1 81 ? -5.996 -8.107 -0.236 1.00 94.25 81 ASP A CA 1
ATOM 635 C C . ASP A 1 81 ? -5.435 -9.419 0.333 1.00 94.25 81 ASP A C 1
ATOM 637 O O . ASP A 1 81 ? -6.200 -10.301 0.714 1.00 94.25 81 ASP A O 1
ATOM 641 N N . SER A 1 82 ? -4.108 -9.528 0.469 1.00 96.12 82 SER A N 1
ATOM 642 C CA . SER A 1 82 ? -3.438 -10.682 1.086 1.00 96.12 82 SER A CA 1
ATOM 643 C C . SER A 1 82 ? -3.472 -10.703 2.623 1.00 96.12 82 SER A C 1
ATOM 645 O O . SER A 1 82 ? -3.085 -11.702 3.230 1.00 96.12 82 SER A O 1
ATOM 647 N N . LEU A 1 83 ? -3.906 -9.615 3.272 1.00 95.44 83 LEU A N 1
ATOM 648 C CA . LEU A 1 83 ? -3.977 -9.528 4.732 1.00 95.44 83 LEU A CA 1
ATOM 649 C C . LEU A 1 83 ? -5.104 -10.401 5.301 1.00 95.44 83 LEU A C 1
ATOM 651 O O . LEU A 1 83 ? -6.158 -10.575 4.695 1.00 95.44 83 LEU A O 1
ATOM 655 N N . THR A 1 84 ? -4.918 -10.868 6.536 1.00 96.75 84 THR A N 1
ATOM 656 C CA . THR A 1 84 ? -5.992 -11.512 7.315 1.00 96.75 84 THR A CA 1
ATOM 657 C C . THR A 1 84 ? -7.123 -10.525 7.634 1.00 96.75 84 THR A C 1
ATOM 659 O O . THR A 1 84 ? -6.898 -9.314 7.690 1.00 96.75 84 THR A O 1
ATOM 662 N N . GLU A 1 85 ? -8.334 -11.015 7.921 1.00 95.06 85 GLU A N 1
ATOM 663 C CA . GLU A 1 85 ? -9.478 -10.153 8.276 1.00 95.06 85 GLU A CA 1
ATOM 664 C C . GLU A 1 85 ? -9.173 -9.194 9.439 1.00 95.06 85 GLU A C 1
ATOM 666 O O . GLU A 1 85 ? -9.538 -8.015 9.401 1.00 95.06 85 GLU A O 1
ATOM 671 N N . GLU A 1 86 ? -8.462 -9.670 10.464 1.00 95.31 86 GLU A N 1
ATOM 672 C CA . GLU A 1 86 ? -8.073 -8.845 11.610 1.00 95.31 86 GLU A CA 1
ATOM 673 C C . GLU A 1 86 ? -7.105 -7.722 11.204 1.00 95.31 86 GLU A C 1
ATOM 675 O O . GLU A 1 86 ? -7.274 -6.559 11.595 1.00 95.31 86 GLU A O 1
ATOM 680 N N . GLN A 1 87 ? -6.120 -8.037 10.360 1.00 95.44 87 GLN A N 1
ATOM 681 C CA . GLN A 1 87 ? -5.180 -7.054 9.825 1.00 95.44 87 GLN A CA 1
ATOM 682 C C . GLN A 1 87 ? -5.877 -6.052 8.902 1.00 95.44 87 GLN A C 1
ATOM 684 O O . GLN A 1 87 ? -5.602 -4.857 8.997 1.00 95.44 87 GLN A O 1
ATOM 689 N N . GLN A 1 88 ? -6.824 -6.490 8.069 1.00 94.56 88 GLN A N 1
ATOM 690 C CA . GLN A 1 88 ? -7.620 -5.598 7.224 1.00 94.56 88 GLN A CA 1
ATOM 691 C C . GLN A 1 88 ? -8.476 -4.639 8.056 1.00 94.56 88 GLN A C 1
ATOM 693 O O . GLN A 1 88 ? -8.553 -3.445 7.752 1.00 94.56 88 GLN A O 1
ATOM 698 N N . ARG A 1 89 ? -9.100 -5.126 9.136 1.00 93.88 89 ARG A N 1
ATOM 699 C CA . ARG A 1 89 ? -9.856 -4.278 10.068 1.00 93.88 89 ARG A CA 1
ATOM 700 C C . ARG A 1 89 ? -8.948 -3.247 10.733 1.00 93.88 89 ARG A C 1
ATOM 702 O O . ARG A 1 89 ? -9.299 -2.069 10.807 1.00 93.88 89 ARG A O 1
ATOM 709 N N . THR A 1 90 ? -7.769 -3.675 11.172 1.00 95.31 90 THR A N 1
ATOM 710 C CA . THR A 1 90 ? -6.766 -2.789 11.772 1.00 95.31 90 THR A CA 1
ATOM 711 C C . THR A 1 90 ? -6.293 -1.736 10.771 1.00 95.31 90 THR A C 1
ATOM 713 O O . THR A 1 90 ? -6.269 -0.550 11.100 1.00 95.31 90 THR A O 1
ATOM 716 N N . PHE A 1 91 ? -6.007 -2.137 9.530 1.00 95.56 91 PHE A N 1
ATOM 717 C CA . PHE A 1 91 ? -5.644 -1.237 8.439 1.00 95.56 91 PHE A CA 1
ATOM 718 C C . PHE A 1 91 ? -6.720 -0.172 8.198 1.00 95.56 91 PHE A C 1
ATOM 720 O O . PHE A 1 91 ? -6.399 1.015 8.196 1.00 95.56 91 PHE A O 1
ATOM 727 N N . LYS A 1 92 ? -7.995 -0.567 8.068 1.00 94.56 92 LYS A N 1
ATOM 728 C CA . LYS A 1 92 ? -9.118 0.365 7.855 1.00 94.56 92 LYS A CA 1
ATOM 729 C C . LYS A 1 92 ? -9.197 1.417 8.962 1.00 94.56 92 LYS A C 1
ATOM 731 O O . LYS A 1 92 ? -9.252 2.610 8.670 1.00 94.56 92 LYS A O 1
ATOM 736 N N . ASN A 1 93 ? -9.110 0.988 10.220 1.00 94.81 93 ASN A N 1
ATOM 737 C CA . ASN A 1 93 ? -9.145 1.897 11.366 1.00 94.81 93 ASN A CA 1
ATOM 738 C C . ASN A 1 93 ? -7.985 2.905 11.331 1.00 94.81 93 ASN A C 1
ATOM 740 O O . ASN A 1 93 ? -8.198 4.108 11.485 1.00 94.81 93 ASN A O 1
ATOM 744 N N . GLN A 1 94 ? -6.755 2.433 11.104 1.00 94.31 94 GLN A N 1
ATOM 745 C CA . GLN A 1 94 ? -5.577 3.305 11.055 1.00 94.31 94 GLN A CA 1
ATOM 746 C C . GLN A 1 94 ? -5.625 4.268 9.865 1.00 94.31 94 GLN A C 1
ATOM 748 O O . GLN A 1 94 ? -5.318 5.454 10.008 1.00 94.31 94 GLN A O 1
ATOM 753 N N . PHE A 1 95 ? -6.072 3.791 8.703 1.00 93.31 95 PHE A N 1
ATOM 754 C CA . PHE A 1 95 ? -6.239 4.615 7.513 1.00 93.31 95 PHE A CA 1
ATOM 755 C C . PHE A 1 95 ? -7.234 5.758 7.750 1.00 93.31 95 PHE A C 1
ATOM 757 O O . PHE A 1 95 ? -6.941 6.908 7.419 1.00 93.31 95 PHE A O 1
ATOM 764 N N . GLU A 1 96 ? -8.376 5.488 8.389 1.00 91.25 96 GLU A N 1
ATOM 765 C CA . GLU A 1 96 ? -9.355 6.525 8.725 1.00 91.25 96 GLU A CA 1
ATOM 766 C C . GLU A 1 96 ? -8.810 7.577 9.696 1.00 91.25 96 GLU A C 1
ATOM 768 O O . GLU A 1 96 ? -9.055 8.773 9.512 1.00 91.25 96 GLU A O 1
ATOM 773 N N . VAL A 1 97 ? -8.053 7.159 10.715 1.00 92.19 97 VAL A N 1
ATOM 774 C CA . VAL A 1 97 ? -7.422 8.078 11.676 1.00 92.19 97 VAL A CA 1
ATOM 775 C C . VAL A 1 97 ? -6.436 9.006 10.967 1.00 92.19 97 VAL A C 1
ATOM 777 O O . VAL A 1 97 ? -6.480 10.226 11.155 1.00 92.19 97 VAL A O 1
ATOM 780 N N . LEU A 1 98 ? -5.578 8.454 10.106 1.00 89.75 98 LEU A N 1
ATOM 781 C CA . LEU A 1 98 ? -4.619 9.239 9.329 1.00 89.75 98 LEU A CA 1
ATOM 782 C C . LEU A 1 98 ? -5.324 10.189 8.358 1.00 89.75 98 LEU A C 1
ATOM 784 O O . LEU A 1 98 ? -4.962 11.362 8.276 1.00 89.75 98 LEU A O 1
ATOM 788 N N . ARG A 1 99 ? -6.381 9.725 7.686 1.00 87.19 99 ARG A N 1
ATOM 789 C CA . ARG A 1 99 ? -7.191 10.542 6.775 1.00 87.19 99 ARG A CA 1
ATOM 790 C C . ARG A 1 99 ? -7.817 11.735 7.498 1.00 87.19 99 ARG A C 1
ATOM 792 O O . ARG A 1 99 ? -7.715 12.861 7.015 1.00 87.19 99 ARG A O 1
ATOM 799 N N . LYS A 1 100 ? -8.410 11.514 8.677 1.00 87.44 100 LYS A N 1
ATOM 800 C CA . LYS A 1 100 ? -8.964 12.583 9.528 1.00 87.44 100 LYS A CA 1
ATOM 801 C C . LYS A 1 100 ? -7.889 13.588 9.940 1.00 87.44 100 LYS A C 1
ATOM 803 O O . LYS A 1 100 ? -8.127 14.789 9.850 1.00 87.44 100 LYS A O 1
ATOM 808 N N . ARG A 1 101 ? -6.696 13.112 10.318 1.00 86.94 101 ARG A N 1
ATOM 809 C CA . ARG A 1 101 ? -5.552 13.968 10.673 1.00 86.94 101 ARG A CA 1
ATOM 810 C C . ARG A 1 101 ? -5.076 14.827 9.501 1.00 86.94 101 ARG A C 1
ATOM 812 O O . ARG A 1 101 ? -4.716 15.985 9.702 1.00 86.94 101 ARG A O 1
ATOM 819 N N . THR A 1 102 ? -5.057 14.281 8.288 1.00 84.44 102 THR A N 1
ATOM 820 C CA . THR A 1 102 ? -4.707 15.053 7.090 1.00 84.44 102 THR A CA 1
ATOM 821 C C . THR A 1 102 ? -5.756 16.126 6.823 1.00 84.44 102 THR A C 1
ATOM 823 O O . THR A 1 102 ? -5.397 17.287 6.686 1.00 84.44 102 THR A O 1
ATOM 826 N N . MET A 1 103 ? -7.048 15.787 6.874 1.00 82.00 103 MET A N 1
ATOM 827 C CA . MET A 1 103 ? -8.124 16.772 6.692 1.00 82.00 103 MET A CA 1
ATOM 828 C C . MET A 1 103 ? -8.139 17.865 7.770 1.00 82.00 103 MET A C 1
ATOM 830 O O . MET A 1 103 ? -8.518 18.995 7.482 1.00 82.00 103 MET A O 1
ATOM 834 N N . SER A 1 104 ? -7.742 17.558 9.011 1.00 78.31 104 SER A N 1
ATOM 835 C CA . SER A 1 104 ? -7.697 18.554 10.089 1.00 78.31 104 SER A CA 1
ATOM 836 C C . SER A 1 104 ? -6.514 19.513 9.980 1.00 78.31 104 SER A C 1
ATOM 838 O O . SER A 1 104 ? -6.641 20.654 10.394 1.00 78.31 104 SER A O 1
ATOM 840 N N . LYS A 1 105 ? -5.367 19.061 9.454 1.00 71.88 105 LYS A N 1
ATOM 841 C CA . LYS A 1 105 ? -4.180 19.911 9.243 1.00 71.88 105 LYS A CA 1
ATOM 842 C C . LYS A 1 105 ? -4.349 20.921 8.105 1.00 71.88 105 LYS A C 1
ATOM 844 O O . LYS A 1 105 ? -3.527 21.814 7.967 1.00 71.88 105 LYS A O 1
ATOM 849 N N . GLU A 1 106 ? -5.361 20.728 7.269 1.00 62.38 106 GLU A N 1
ATOM 850 C CA . GLU A 1 106 ? -5.643 21.569 6.105 1.00 62.38 106 GLU A CA 1
ATOM 851 C C . GLU A 1 106 ? -6.697 22.654 6.379 1.00 62.38 106 GLU A C 1
ATOM 853 O O . GLU A 1 106 ? -7.020 23.411 5.465 1.00 62.38 106 GLU A O 1
ATOM 858 N N . LYS A 1 107 ? -7.236 22.715 7.605 1.00 55.00 107 LYS A N 1
ATOM 859 C CA . LYS A 1 107 ? -8.102 23.798 8.091 1.00 55.00 107 LYS A CA 1
ATOM 860 C C . LYS A 1 107 ? -7.278 24.853 8.811 1.00 55.00 107 LYS A C 1
ATOM 862 O O . LYS A 1 107 ? -7.637 26.038 8.657 1.00 55.00 107 LYS A O 1
#

Sequence (107 aa):
MSKLVRSNRNKSLDRGKPITPKETFKLDSKKKDIKEPQYVPKPASMKIDSELRDKINALSLIGIGENQKEVVSRALSILIDSLTEEQQRTFKNQFEVLRKRTMSKEK

Nearest PDB structures (foldseek):
  8rve-assembly1_A  TM=2.142E-01  e=5.512E+00  Homo sapiens